Protein AF-A0A0P7ZC25-F1 (afdb_monomer_lite)

Foldseek 3Di:
DAPLVVLVVVLVVLVVVLVVQLVVCVVVVHDNVVSCVVCVVSVVVSVVSVVVSVVSLVPPPVNDPPDPVLVVQLVVQLVVLVVQLVVVVVVVVVCVVVVVDDDDPVRNVVVSVVSSVVSSVVSSVVVVVVPPPD

pLDDT: mean 89.31, std 9.13, range [47.66, 98.0]

Structure (mmCIF, N/CA/C/O backbone):
data_AF-A0A0P7ZC25-F1
#
_entry.id   AF-A0A0P7ZC25-F1
#
loop_
_atom_site.grou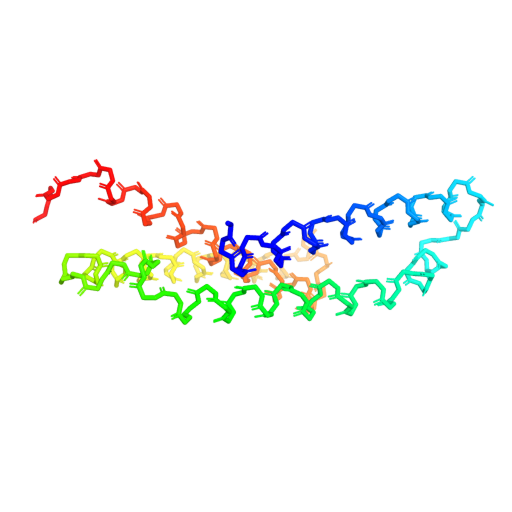p_PDB
_atom_site.id
_atom_site.type_symbol
_atom_site.label_atom_id
_atom_site.label_alt_id
_atom_site.label_comp_id
_atom_site.label_asym_id
_atom_site.label_entity_id
_atom_site.label_seq_id
_atom_site.pdbx_PDB_ins_code
_atom_site.Cartn_x
_atom_site.Cartn_y
_atom_site.Cartn_z
_atom_site.occupancy
_atom_site.B_iso_or_equiv
_atom_site.auth_seq_id
_atom_site.auth_comp_id
_atom_site.auth_asym_id
_atom_site.auth_atom_id
_atom_site.pdbx_PDB_model_num
ATOM 1 N N . MET A 1 1 ? -8.361 21.853 8.190 1.00 76.81 1 MET A N 1
ATOM 2 C CA . MET A 1 1 ? -7.926 20.533 7.672 1.00 76.81 1 MET A CA 1
ATOM 3 C C . MET A 1 1 ? -6.767 20.011 8.516 1.00 76.81 1 MET A C 1
ATOM 5 O O . MET A 1 1 ? -5.804 20.755 8.690 1.00 76.81 1 MET A O 1
ATOM 9 N N . LYS A 1 2 ? -6.872 18.799 9.088 1.00 86.56 2 LYS A N 1
ATOM 10 C CA . LYS A 1 2 ? -5.841 18.226 9.981 1.00 86.56 2 LYS A CA 1
ATOM 11 C C . LYS A 1 2 ? -4.536 17.928 9.220 1.00 86.56 2 LYS A C 1
ATOM 13 O O . LYS A 1 2 ? -4.562 17.759 8.003 1.00 86.56 2 LYS A O 1
ATOM 18 N N . LEU A 1 3 ? -3.402 17.850 9.926 1.00 87.19 3 LEU A N 1
ATOM 19 C CA . LEU A 1 3 ? -2.078 17.628 9.320 1.00 87.19 3 LEU A CA 1
ATOM 20 C C . LEU A 1 3 ? -2.020 16.344 8.482 1.00 87.19 3 LEU A C 1
ATOM 22 O O . LEU A 1 3 ? -1.543 16.382 7.352 1.00 87.19 3 LEU A O 1
ATOM 26 N N . TRP A 1 4 ? -2.554 15.235 9.002 1.00 86.00 4 TRP A N 1
ATOM 27 C CA . TRP A 1 4 ? -2.545 13.962 8.283 1.00 86.00 4 TRP A CA 1
ATOM 28 C C . TRP A 1 4 ? -3.308 14.041 6.958 1.00 86.00 4 TRP A C 1
ATOM 30 O O . TRP A 1 4 ? -2.809 13.528 5.973 1.00 86.00 4 TRP A O 1
ATOM 40 N N . HIS A 1 5 ? -4.411 14.798 6.871 1.00 86.62 5 HIS A N 1
ATOM 41 C CA . HIS A 1 5 ? -5.123 15.001 5.601 1.00 86.62 5 HIS A CA 1
ATOM 42 C C . HIS A 1 5 ? -4.245 15.706 4.558 1.00 86.62 5 HIS A C 1
ATOM 44 O O . HIS A 1 5 ? -4.241 15.318 3.394 1.00 86.62 5 HIS A O 1
ATOM 50 N N . LYS A 1 6 ? -3.483 16.734 4.965 1.00 91.44 6 LYS A N 1
ATOM 51 C CA . LYS A 1 6 ? -2.554 17.440 4.064 1.00 91.44 6 LYS A CA 1
ATOM 52 C C . LYS A 1 6 ? -1.477 16.491 3.540 1.00 91.44 6 LYS A C 1
ATOM 54 O O . LYS A 1 6 ? -1.203 16.488 2.347 1.00 91.44 6 LYS A O 1
ATOM 59 N N . LEU A 1 7 ? -0.902 15.681 4.429 1.00 90.38 7 LEU A N 1
ATOM 60 C CA . LEU A 1 7 ? 0.106 14.683 4.069 1.00 90.38 7 LEU A CA 1
ATOM 61 C C . LEU A 1 7 ? -0.481 13.587 3.172 1.00 90.38 7 LEU A C 1
ATOM 63 O O . LEU A 1 7 ? 0.182 13.177 2.226 1.00 90.38 7 LEU A O 1
ATOM 67 N N . THR A 1 8 ? -1.728 13.173 3.420 1.00 87.38 8 THR A N 1
ATOM 68 C CA . THR A 1 8 ? -2.445 12.197 2.594 1.00 87.38 8 THR A CA 1
ATOM 69 C C . THR A 1 8 ? -2.646 12.695 1.172 1.00 87.38 8 THR A C 1
ATOM 71 O O . THR A 1 8 ? -2.278 12.016 0.219 1.00 87.38 8 THR A O 1
ATOM 74 N N . ILE A 1 9 ? -3.165 13.913 1.022 1.00 92.31 9 ILE A N 1
ATOM 75 C CA . ILE A 1 9 ? -3.337 14.544 -0.291 1.00 92.31 9 ILE A CA 1
ATOM 76 C C . ILE A 1 9 ? -1.986 14.675 -1.000 1.00 92.31 9 ILE A C 1
ATOM 78 O O . ILE A 1 9 ? -1.887 14.399 -2.193 1.00 92.31 9 ILE A O 1
ATOM 82 N N . LEU A 1 10 ? -0.942 15.066 -0.266 1.00 93.62 10 LEU A N 1
ATOM 83 C CA . LEU A 1 10 ? 0.383 1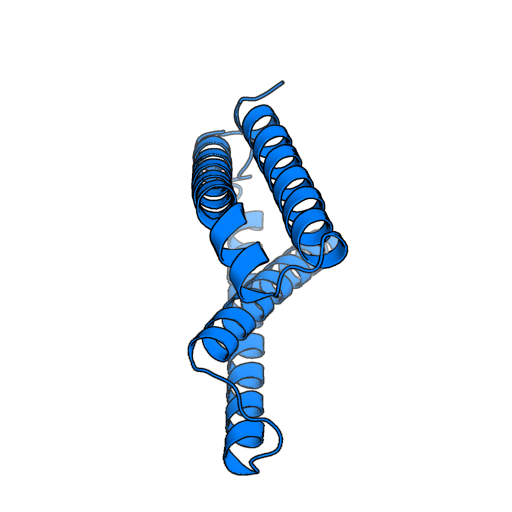5.267 -0.836 1.00 93.62 10 LEU A CA 1
ATOM 84 C C . LEU A 1 10 ? 0.993 13.962 -1.360 1.00 93.62 10 LEU A C 1
ATOM 86 O O . LEU A 1 10 ? 1.479 13.951 -2.487 1.00 93.62 10 LEU A O 1
ATOM 90 N N . TRP A 1 11 ? 0.953 12.861 -0.600 1.00 92.62 11 TRP A N 1
ATOM 91 C CA . TRP A 1 11 ? 1.507 11.598 -1.103 1.00 92.62 11 TRP A CA 1
ATOM 92 C C . TRP A 1 11 ? 0.682 11.026 -2.256 1.00 92.62 11 TRP A C 1
ATOM 94 O O . TRP A 1 11 ? 1.273 10.476 -3.180 1.00 92.62 11 TRP A O 1
ATOM 104 N N . ILE A 1 12 ? -0.646 11.212 -2.268 1.00 91.56 12 ILE A N 1
ATOM 105 C CA . ILE A 1 12 ? -1.490 10.834 -3.414 1.00 91.56 12 ILE A CA 1
ATOM 106 C C . ILE A 1 12 ? -1.076 11.628 -4.657 1.00 91.56 12 ILE A C 1
ATOM 108 O O . ILE A 1 12 ? -0.898 11.047 -5.724 1.00 91.56 12 ILE A O 1
ATOM 112 N N . ALA A 1 13 ? -0.867 12.940 -4.526 1.00 93.94 13 ALA A N 1
ATOM 113 C CA . ALA A 1 13 ? -0.416 13.774 -5.635 1.00 93.94 13 ALA A CA 1
ATOM 114 C C . ALA A 1 13 ? 0.952 13.319 -6.172 1.00 93.94 13 ALA A C 1
ATOM 116 O O . ALA A 1 13 ? 1.117 13.177 -7.382 1.00 93.94 13 ALA A O 1
ATOM 117 N N . VAL A 1 14 ? 1.916 13.026 -5.291 1.00 93.75 14 VAL A N 1
ATOM 118 C CA . VAL A 1 14 ? 3.237 12.514 -5.697 1.00 93.75 14 VAL A CA 1
ATOM 119 C C . VAL A 1 14 ? 3.124 11.139 -6.361 1.00 93.75 14 VAL A C 1
ATOM 121 O O . VAL A 1 14 ? 3.770 10.917 -7.381 1.00 93.75 14 VAL A O 1
ATOM 124 N N . ALA A 1 15 ? 2.274 10.242 -5.853 1.00 90.19 15 ALA A N 1
ATOM 125 C CA . ALA A 1 15 ? 2.038 8.928 -6.453 1.00 90.19 15 ALA A CA 1
ATOM 126 C C . ALA A 1 15 ? 1.408 9.030 -7.855 1.00 90.19 15 ALA A C 1
ATOM 128 O O . ALA A 1 15 ? 1.778 8.284 -8.761 1.00 90.19 15 ALA A O 1
ATOM 129 N N . LEU A 1 16 ? 0.500 9.987 -8.068 1.00 92.31 16 LEU A N 1
ATOM 130 C CA . LEU A 1 16 ? -0.060 10.268 -9.392 1.00 92.31 16 LEU A CA 1
ATOM 131 C C . LEU A 1 16 ? 1.001 10.831 -10.345 1.00 92.31 16 LEU A C 1
ATOM 133 O O . LEU A 1 16 ? 1.083 10.386 -11.486 1.00 92.31 16 LEU A O 1
ATOM 137 N N . ILE A 1 17 ? 1.849 11.755 -9.880 1.00 94.06 17 ILE A N 1
ATOM 138 C CA . ILE A 1 17 ? 2.977 12.280 -10.669 1.00 94.06 17 ILE A CA 1
ATOM 139 C C . ILE A 1 17 ? 3.951 11.156 -11.025 1.00 94.06 17 ILE A C 1
ATOM 141 O O . ILE A 1 17 ? 4.387 11.077 -12.168 1.00 94.06 17 ILE A O 1
ATOM 145 N N . HIS A 1 18 ? 4.261 10.269 -10.077 1.00 90.06 18 HIS A N 1
ATOM 146 C CA . HIS A 1 18 ? 5.076 9.079 -10.308 1.00 90.06 18 HIS A CA 1
ATOM 147 C C . HIS A 1 18 ? 4.501 8.229 -11.445 1.00 90.06 18 HIS A C 1
ATOM 149 O O . HIS A 1 18 ? 5.229 7.877 -12.372 1.00 90.06 18 HIS A O 1
ATOM 155 N N . LEU A 1 19 ? 3.195 7.949 -11.403 1.00 90.19 19 LEU A N 1
ATOM 156 C CA . LEU A 1 19 ? 2.523 7.140 -12.414 1.00 90.19 19 LEU A CA 1
ATOM 157 C C . LEU A 1 19 ? 2.565 7.824 -13.785 1.00 90.19 19 LEU A C 1
ATOM 159 O O . LEU A 1 19 ? 2.994 7.213 -14.760 1.00 90.19 19 LEU A O 1
ATOM 163 N N . VAL A 1 20 ? 2.218 9.112 -13.856 1.00 95.06 20 VAL A N 1
ATOM 164 C CA . VAL A 1 20 ? 2.267 9.890 -15.103 1.00 95.06 20 VAL A CA 1
ATOM 165 C C . VAL A 1 20 ? 3.690 9.941 -15.663 1.00 95.06 20 VAL A C 1
ATOM 167 O O . VAL A 1 20 ? 3.892 9.639 -16.836 1.00 95.06 20 VAL A O 1
ATOM 170 N N . TRP A 1 21 ? 4.689 10.254 -14.839 1.00 93.44 21 TRP A N 1
ATOM 171 C CA . TRP A 1 21 ? 6.078 10.371 -15.282 1.00 93.44 21 TRP A CA 1
ATOM 172 C C . TRP A 1 21 ? 6.659 9.031 -15.738 1.00 93.44 21 TRP A C 1
ATOM 174 O O . TRP A 1 21 ? 7.257 8.955 -16.808 1.00 93.44 21 TRP A O 1
ATOM 184 N N . GLY A 1 22 ? 6.414 7.956 -14.983 1.00 92.94 22 GLY A N 1
ATOM 185 C CA . GLY A 1 22 ? 6.813 6.605 -15.373 1.00 92.94 22 GLY A CA 1
ATOM 186 C C . GLY A 1 22 ? 6.192 6.190 -16.708 1.00 92.94 22 GLY A C 1
ATOM 187 O O . GLY A 1 22 ? 6.897 5.694 -17.584 1.00 92.94 22 GLY A O 1
ATOM 188 N N . THR A 1 23 ? 4.896 6.465 -16.911 1.00 91.56 23 THR A N 1
ATOM 189 C CA . THR A 1 23 ? 4.251 6.201 -18.208 1.00 91.56 23 THR A CA 1
ATOM 190 C C . THR A 1 23 ? 4.806 7.068 -19.336 1.00 91.56 23 THR A C 1
ATOM 192 O O . THR A 1 23 ? 5.012 6.555 -20.431 1.00 91.56 23 THR A O 1
ATOM 195 N N . ALA A 1 24 ? 5.116 8.343 -19.088 1.00 95.88 24 ALA A N 1
ATOM 196 C 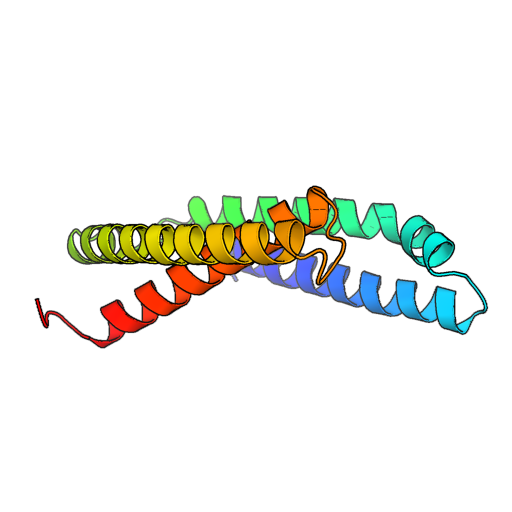CA . ALA A 1 24 ? 5.685 9.235 -20.095 1.00 95.88 24 ALA A CA 1
ATOM 197 C C . ALA A 1 24 ? 7.066 8.764 -20.577 1.00 95.88 24 ALA A C 1
ATOM 199 O O . ALA A 1 24 ? 7.334 8.808 -21.775 1.00 95.88 24 ALA A O 1
ATOM 200 N N . VAL A 1 25 ? 7.914 8.257 -19.674 1.00 95.50 25 VAL A N 1
ATOM 201 C CA . VAL A 1 25 ? 9.223 7.681 -20.034 1.00 95.50 25 VAL A CA 1
ATOM 202 C C . VAL A 1 25 ? 9.057 6.473 -20.958 1.00 95.50 25 VAL A C 1
ATOM 204 O O . VAL A 1 25 ? 9.744 6.384 -21.972 1.00 95.50 25 VAL A O 1
ATOM 207 N N . ILE A 1 26 ? 8.105 5.584 -20.659 1.00 95.81 26 ILE A N 1
ATOM 208 C CA . ILE A 1 26 ? 7.823 4.407 -21.496 1.00 95.81 26 ILE A CA 1
ATOM 209 C C . ILE A 1 26 ? 7.270 4.830 -22.863 1.00 95.81 26 ILE A C 1
ATOM 211 O O . ILE A 1 26 ? 7.734 4.358 -23.898 1.00 95.81 26 ILE A O 1
ATOM 215 N N . LEU A 1 27 ? 6.307 5.756 -22.886 1.00 94.81 27 LEU A N 1
ATOM 216 C CA . LEU A 1 27 ? 5.727 6.274 -24.130 1.00 94.81 27 LEU A CA 1
ATOM 217 C C . LEU A 1 27 ? 6.749 7.044 -24.981 1.00 94.81 27 LEU A C 1
ATOM 219 O O . LEU A 1 27 ? 6.631 7.067 -26.202 1.00 94.81 27 LEU A O 1
ATOM 223 N N . GLY A 1 28 ? 7.769 7.630 -24.351 1.00 95.50 28 GLY A N 1
ATOM 224 C CA . GLY A 1 28 ? 8.914 8.257 -25.010 1.00 95.50 28 GLY A CA 1
ATOM 225 C C . GLY A 1 28 ? 9.948 7.274 -25.571 1.00 95.50 28 GLY A C 1
ATOM 226 O O . GLY A 1 28 ? 10.986 7.715 -26.057 1.00 95.50 28 GLY A O 1
ATOM 227 N N . GLY A 1 29 ? 9.688 5.963 -25.506 1.00 94.19 29 GLY A N 1
ATOM 228 C CA . GLY A 1 29 ? 10.577 4.912 -26.006 1.00 94.19 29 GLY A CA 1
ATOM 229 C C . GLY A 1 29 ? 11.551 4.346 -24.968 1.00 94.19 29 GLY A C 1
ATOM 230 O O . GLY A 1 29 ? 12.403 3.535 -25.325 1.00 94.19 29 GLY A O 1
ATOM 231 N N . GLY A 1 30 ? 11.441 4.752 -23.700 1.00 94.12 30 GLY A N 1
ATOM 232 C CA . GLY A 1 30 ? 12.223 4.197 -22.599 1.00 94.12 30 GLY A CA 1
ATOM 233 C C . GLY A 1 30 ? 11.757 2.801 -22.180 1.00 94.12 30 GLY A C 1
ATOM 234 O O . GLY A 1 30 ? 10.610 2.400 -22.391 1.00 94.12 30 GLY A O 1
ATOM 235 N N . THR A 1 31 ? 12.650 2.046 -21.549 1.00 96.25 31 THR A N 1
ATOM 236 C CA . THR A 1 31 ? 12.332 0.734 -20.980 1.00 96.25 31 THR A CA 1
ATOM 237 C C . THR A 1 31 ? 11.670 0.859 -19.604 1.00 96.25 31 THR A C 1
ATOM 239 O O . THR A 1 31 ? 11.625 1.927 -18.988 1.00 96.25 31 THR A O 1
ATOM 242 N N . LEU A 1 32 ? 11.179 -0.264 -19.070 1.00 91.19 32 LEU A N 1
ATOM 243 C CA . LEU A 1 32 ? 10.665 -0.314 -17.699 1.00 91.19 32 LEU A CA 1
ATOM 244 C C . LEU A 1 32 ? 11.744 0.045 -16.661 1.00 91.19 32 LEU A C 1
ATOM 246 O O . LEU A 1 32 ? 11.427 0.650 -15.639 1.00 91.19 32 LEU A O 1
ATOM 250 N N . GLU A 1 33 ? 13.005 -0.313 -16.910 1.00 94.06 33 GLU A N 1
ATOM 251 C CA . GLU A 1 33 ? 14.112 0.022 -16.008 1.00 94.06 33 GLU A CA 1
ATOM 252 C C . GLU A 1 33 ? 14.423 1.523 -16.035 1.00 94.06 33 GLU A C 1
ATOM 254 O O . GLU A 1 33 ? 14.617 2.121 -14.976 1.00 94.06 33 GLU A O 1
ATOM 259 N N . ASP A 1 34 ? 14.341 2.164 -17.204 1.00 92.75 34 ASP A N 1
ATOM 260 C CA . ASP A 1 34 ? 14.487 3.620 -17.322 1.00 92.75 34 ASP A CA 1
ATOM 261 C C . ASP A 1 34 ? 13.372 4.351 -16.566 1.00 92.75 34 ASP A C 1
ATOM 263 O O . ASP A 1 34 ? 13.628 5.308 -15.833 1.00 92.75 34 ASP A O 1
ATOM 267 N N . ALA A 1 35 ? 12.132 3.862 -16.671 1.00 93.69 35 ALA A N 1
ATOM 268 C CA . ALA A 1 35 ? 10.998 4.407 -15.931 1.00 93.69 35 ALA A CA 1
ATOM 269 C C . ALA A 1 35 ? 11.162 4.246 -14.409 1.00 93.69 35 ALA A C 1
ATOM 271 O O . ALA A 1 35 ? 10.888 5.183 -13.653 1.00 93.69 35 ALA A O 1
ATOM 272 N N . LYS A 1 36 ? 11.650 3.089 -13.938 1.00 92.12 36 LYS A N 1
ATOM 273 C CA . LYS A 1 36 ? 11.970 2.865 -12.517 1.00 92.12 36 LYS A CA 1
ATOM 274 C C . LYS A 1 36 ? 13.076 3.803 -12.035 1.00 92.12 36 LYS A C 1
ATOM 276 O O . LYS A 1 36 ? 12.937 4.405 -10.972 1.00 92.12 36 LYS A O 1
ATOM 281 N N . ALA A 1 37 ? 14.147 3.958 -12.813 1.00 92.94 37 ALA A N 1
ATOM 282 C CA . ALA A 1 37 ? 15.260 4.842 -12.479 1.00 92.94 37 ALA A CA 1
ATOM 283 C C . ALA A 1 37 ? 14.813 6.311 -12.414 1.00 92.94 37 ALA A C 1
ATOM 285 O O . ALA A 1 37 ? 15.075 6.998 -11.426 1.00 92.94 37 ALA A O 1
ATOM 286 N N . ALA A 1 38 ? 14.056 6.769 -13.415 1.00 91.44 38 ALA A N 1
ATOM 287 C CA . ALA A 1 38 ? 13.543 8.136 -13.507 1.00 91.44 38 ALA A CA 1
ATOM 288 C C . ALA A 1 38 ? 12.570 8.508 -12.377 1.00 91.44 38 ALA A C 1
ATOM 290 O O . ALA A 1 38 ? 12.353 9.688 -1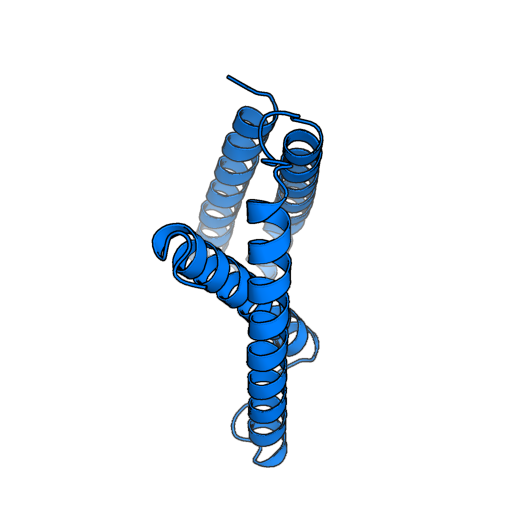2.104 1.00 91.44 38 ALA A O 1
ATOM 291 N N . THR A 1 39 ? 11.972 7.516 -11.717 1.00 92.62 39 THR A N 1
ATOM 292 C CA . THR A 1 39 ? 10.954 7.720 -10.683 1.00 92.62 39 THR A CA 1
ATOM 293 C C . THR A 1 39 ? 11.391 7.299 -9.278 1.00 92.62 39 THR A C 1
ATOM 295 O O . THR A 1 39 ? 10.615 7.422 -8.326 1.00 92.62 39 THR A O 1
ATOM 298 N N . TYR A 1 40 ? 12.639 6.854 -9.109 1.00 91.12 40 TYR A N 1
ATOM 299 C CA . TYR A 1 40 ? 13.151 6.330 -7.842 1.00 91.12 40 TYR A CA 1
ATOM 300 C C . TYR A 1 40 ? 13.030 7.329 -6.678 1.00 91.12 40 TYR A C 1
ATOM 302 O O . TYR A 1 40 ? 12.565 6.984 -5.589 1.00 91.12 40 TYR A O 1
ATOM 310 N N . SER A 1 41 ? 13.385 8.595 -6.909 1.00 88.25 41 SER A N 1
ATOM 311 C CA . SER A 1 41 ? 13.273 9.660 -5.904 1.00 88.25 41 SER A CA 1
ATOM 312 C C . SER A 1 41 ? 11.818 9.954 -5.518 1.00 88.25 41 SER A C 1
ATOM 314 O O . SER A 1 41 ? 11.533 10.205 -4.346 1.00 88.25 41 SER A O 1
ATOM 316 N N . LEU A 1 42 ? 10.884 9.857 -6.470 1.00 91.56 42 LEU A N 1
ATOM 317 C CA . LEU A 1 42 ? 9.448 10.012 -6.220 1.00 91.56 42 LEU A CA 1
ATOM 318 C C . LEU A 1 42 ? 8.897 8.855 -5.378 1.00 91.56 42 LEU A C 1
ATOM 320 O O . LEU A 1 42 ? 8.075 9.091 -4.493 1.00 91.56 42 LEU A O 1
ATOM 324 N N . ASN A 1 43 ? 9.386 7.629 -5.586 1.00 88.25 43 ASN A N 1
ATOM 325 C CA . ASN A 1 43 ? 9.044 6.483 -4.739 1.00 88.25 43 ASN A CA 1
ATOM 326 C C . ASN A 1 43 ? 9.507 6.693 -3.296 1.00 88.25 43 ASN A C 1
ATOM 328 O O . ASN A 1 43 ? 8.712 6.548 -2.367 1.00 88.25 43 ASN A O 1
ATOM 332 N N . ALA A 1 44 ? 10.766 7.098 -3.104 1.00 90.19 44 ALA A N 1
ATOM 333 C CA . ALA A 1 44 ? 11.299 7.385 -1.774 1.00 90.19 44 ALA A CA 1
ATOM 334 C C . ALA A 1 44 ? 10.497 8.492 -1.068 1.00 90.19 44 ALA A C 1
ATOM 336 O O . ALA A 1 44 ? 10.097 8.333 0.087 1.00 90.19 44 ALA A O 1
ATOM 337 N N . LEU A 1 45 ? 10.189 9.583 -1.778 1.00 91.94 45 LEU A N 1
ATOM 338 C CA . LEU A 1 45 ? 9.371 10.673 -1.248 1.00 91.94 45 LEU A CA 1
ATOM 339 C C . LEU A 1 45 ? 7.959 10.203 -0.878 1.00 91.94 45 LEU A C 1
ATOM 341 O O . LEU A 1 45 ? 7.464 10.541 0.195 1.00 91.94 45 LEU A O 1
ATOM 345 N N . THR A 1 46 ? 7.325 9.395 -1.729 1.00 90.12 46 THR A N 1
ATOM 346 C CA . THR A 1 46 ? 5.989 8.843 -1.465 1.00 90.12 46 THR A CA 1
ATOM 347 C C . THR A 1 46 ? 5.986 8.017 -0.180 1.00 90.12 46 THR A C 1
ATOM 349 O O . THR A 1 46 ? 5.134 8.231 0.680 1.00 90.12 46 THR A O 1
ATOM 352 N N . ILE A 1 47 ? 6.978 7.142 0.011 1.00 91.06 47 ILE A N 1
ATOM 353 C CA . ILE A 1 47 ? 7.118 6.320 1.224 1.00 91.06 47 ILE A CA 1
ATOM 354 C C . ILE A 1 47 ? 7.294 7.193 2.474 1.00 91.06 47 ILE A C 1
ATOM 356 O O . ILE A 1 47 ? 6.651 6.943 3.498 1.00 91.06 47 ILE A O 1
ATOM 360 N N . ILE A 1 48 ? 8.126 8.236 2.401 1.00 92.69 48 ILE A N 1
ATOM 361 C CA . ILE A 1 48 ? 8.326 9.179 3.512 1.00 92.69 48 ILE A CA 1
ATOM 362 C C . ILE A 1 48 ? 7.007 9.873 3.859 1.00 92.69 48 ILE A C 1
ATOM 364 O O . ILE A 1 48 ? 6.624 9.925 5.028 1.00 92.69 48 ILE A O 1
ATOM 368 N N . LEU A 1 49 ? 6.282 10.377 2.861 1.00 92.56 49 LEU A N 1
ATOM 369 C CA . LEU A 1 49 ? 5.030 11.094 3.085 1.00 92.56 49 LEU A CA 1
ATOM 370 C C . LEU A 1 49 ? 3.916 10.183 3.613 1.00 92.56 49 LEU A C 1
ATOM 372 O O . LEU A 1 49 ? 3.179 10.600 4.507 1.00 92.56 49 LEU A O 1
ATOM 376 N N . ILE A 1 50 ? 3.828 8.937 3.135 1.00 90.75 50 ILE A N 1
ATOM 377 C CA . ILE A 1 50 ? 2.943 7.915 3.711 1.00 90.75 50 ILE A CA 1
ATOM 378 C C . ILE A 1 50 ? 3.302 7.705 5.184 1.00 90.75 50 ILE A C 1
ATOM 380 O O . ILE A 1 50 ? 2.430 7.834 6.041 1.00 90.75 50 ILE A O 1
ATOM 384 N N . SER A 1 51 ? 4.579 7.475 5.498 1.00 90.12 51 SER A N 1
ATOM 385 C CA . SER A 1 51 ? 5.043 7.241 6.873 1.00 90.12 51 SER A CA 1
ATOM 386 C C . SER A 1 51 ? 4.712 8.415 7.799 1.00 90.12 51 SE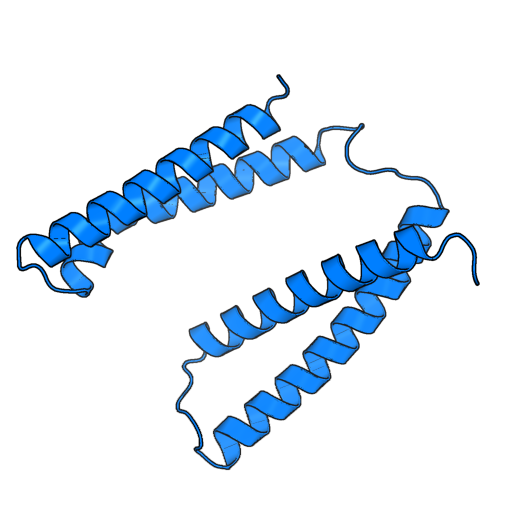R A C 1
ATOM 388 O O . SER A 1 51 ? 4.187 8.222 8.896 1.00 90.12 51 SER A O 1
ATOM 390 N N . LEU A 1 52 ? 4.942 9.648 7.338 1.00 91.31 52 LEU A N 1
ATOM 391 C CA . LEU A 1 52 ? 4.592 10.861 8.077 1.00 91.31 52 LEU A CA 1
ATOM 392 C C . LEU A 1 52 ? 3.078 11.019 8.238 1.00 91.31 52 LEU A C 1
ATOM 394 O O . LEU A 1 52 ? 2.628 11.444 9.301 1.00 91.31 52 LEU A O 1
ATOM 398 N N . SER A 1 53 ? 2.286 10.677 7.215 1.00 89.38 53 SER A N 1
ATOM 399 C CA . SER A 1 53 ? 0.823 10.736 7.290 1.00 89.38 53 SER A CA 1
ATOM 400 C C . SER A 1 53 ? 0.284 9.763 8.337 1.00 89.38 53 SER A C 1
ATOM 402 O O . SER A 1 53 ? -0.496 10.176 9.193 1.00 89.38 53 SER A O 1
ATOM 404 N N . VAL A 1 54 ? 0.784 8.521 8.351 1.00 87.56 54 VAL A N 1
ATOM 405 C CA . VAL A 1 54 ? 0.435 7.491 9.338 1.00 87.56 54 VAL A CA 1
ATOM 406 C C . VAL A 1 54 ? 0.855 7.930 10.737 1.00 87.56 54 VAL A C 1
ATOM 408 O O . VAL A 1 54 ? 0.056 7.858 11.665 1.00 87.56 54 VAL A O 1
ATOM 411 N N . PHE A 1 55 ? 2.070 8.457 10.901 1.00 88.31 55 PHE A N 1
ATOM 412 C CA . PHE A 1 55 ? 2.539 8.957 12.193 1.00 88.31 55 PHE A CA 1
ATOM 413 C C . PHE A 1 55 ? 1.705 10.140 12.709 1.00 88.31 55 PHE A C 1
ATOM 415 O O . PHE A 1 55 ? 1.329 10.181 13.882 1.00 88.31 55 PHE A O 1
ATOM 422 N N . ALA A 1 56 ? 1.383 11.100 11.838 1.00 87.88 56 ALA A N 1
ATOM 423 C CA . ALA A 1 56 ? 0.531 12.237 12.179 1.00 87.88 56 ALA A CA 1
ATOM 424 C C . ALA A 1 56 ? -0.891 11.791 12.546 1.00 87.88 56 ALA A C 1
ATOM 426 O O . ALA A 1 56 ? -1.502 12.372 13.440 1.00 87.88 56 ALA A O 1
ATOM 427 N N . MET A 1 57 ? -1.396 10.756 11.876 1.00 85.31 57 MET A N 1
ATOM 428 C CA . MET A 1 57 ? -2.691 10.155 12.160 1.00 85.31 57 MET A CA 1
ATOM 429 C C . MET A 1 57 ? -2.684 9.407 13.493 1.00 85.31 57 MET A C 1
ATOM 431 O O . MET A 1 57 ? -3.600 9.571 14.289 1.00 85.31 57 MET A O 1
ATOM 435 N N . ALA A 1 58 ? -1.607 8.686 13.802 1.00 82.88 58 ALA A N 1
ATOM 436 C CA . ALA A 1 58 ? -1.479 7.978 15.068 1.00 82.88 58 ALA A CA 1
ATOM 437 C C . ALA A 1 58 ? -1.373 8.908 16.286 1.00 82.88 58 ALA A C 1
ATOM 439 O O . ALA A 1 58 ? -1.814 8.560 17.380 1.00 82.88 58 ALA A O 1
ATOM 440 N N . LYS A 1 59 ? -0.818 10.112 16.102 1.00 83.56 59 LYS A N 1
ATOM 441 C CA . LYS A 1 59 ? -0.800 11.160 17.134 1.00 83.56 59 LYS A CA 1
ATOM 442 C C . LYS A 1 59 ? -2.136 11.887 17.301 1.00 83.56 59 LYS A C 1
ATOM 444 O O . LYS A 1 59 ? -2.340 12.551 18.319 1.00 83.56 59 LYS A O 1
ATOM 449 N N . ASP A 1 60 ? -3.028 11.810 16.319 1.00 83.00 60 ASP A N 1
ATOM 450 C CA . ASP A 1 60 ? -4.337 12.452 16.371 1.00 83.00 60 ASP A CA 1
ATOM 451 C C . ASP A 1 60 ? -5.256 11.656 17.310 1.00 83.00 60 ASP A C 1
ATOM 453 O O . ASP A 1 60 ? -5.814 10.626 16.942 1.00 83.00 60 ASP A O 1
ATOM 457 N N . LYS A 1 61 ? -5.424 12.150 18.546 1.00 67.19 61 LYS A N 1
ATOM 458 C CA . LYS A 1 61 ? -6.221 11.501 19.608 1.00 67.19 61 LYS A CA 1
ATOM 459 C C . LYS A 1 61 ? -7.669 11.187 19.211 1.00 67.19 61 LYS A C 1
ATOM 461 O O . LYS A 1 61 ? -8.310 10.389 19.879 1.00 67.19 61 LYS A O 1
ATOM 466 N N . GLY A 1 62 ? -8.193 11.830 18.165 1.00 67.69 62 GLY A N 1
ATOM 467 C CA . GLY A 1 62 ? -9.546 11.583 17.664 1.00 67.69 62 GLY A CA 1
ATOM 468 C C . GLY A 1 62 ? -9.656 10.455 16.636 1.00 67.69 62 GLY A C 1
ATOM 469 O O . GLY A 1 62 ? -10.758 10.220 16.157 1.00 67.69 62 GLY A O 1
ATOM 470 N N . TRP A 1 63 ? -8.548 9.819 16.240 1.00 63.91 63 TRP A N 1
ATOM 471 C CA . TRP A 1 63 ? -8.551 8.809 15.178 1.00 63.91 63 TRP A CA 1
ATOM 472 C C . TRP A 1 63 ? -8.731 7.385 15.711 1.00 63.91 63 TRP A C 1
ATOM 474 O O . TRP A 1 63 ? -9.535 6.625 15.180 1.00 63.91 63 TRP A O 1
ATOM 484 N N . PHE A 1 64 ? -8.048 7.041 16.803 1.00 65.56 64 PHE A N 1
ATOM 485 C CA . PHE A 1 64 ? -8.256 5.768 17.485 1.00 65.56 64 PHE A CA 1
ATOM 486 C C . PHE A 1 64 ? -9.341 5.917 18.548 1.00 65.56 64 PHE A C 1
ATOM 488 O O . PHE A 1 64 ? -9.120 6.538 19.590 1.00 65.56 64 PHE A O 1
ATOM 495 N N . GLN A 1 65 ? -10.512 5.335 18.287 1.00 69.75 65 GLN A N 1
ATOM 496 C CA . GLN A 1 65 ? -11.494 5.091 19.338 1.00 69.75 65 GLN A CA 1
ATOM 497 C C . GLN A 1 65 ? -10.875 4.081 20.304 1.00 69.75 65 GLN A C 1
ATOM 499 O O . GLN A 1 65 ? -10.603 2.938 19.948 1.00 69.75 65 GLN A O 1
ATOM 504 N N . ASN A 1 66 ? -10.534 4.555 21.500 1.00 69.75 66 ASN A N 1
ATOM 505 C CA . ASN A 1 66 ? -9.851 3.757 22.515 1.00 69.75 66 ASN A CA 1
ATOM 506 C C . ASN A 1 66 ? -10.854 3.171 23.520 1.00 69.75 66 ASN A C 1
ATOM 508 O O . ASN A 1 66 ? -10.571 3.058 24.712 1.00 69.75 66 ASN A O 1
ATOM 512 N N . ASP A 1 67 ? -12.063 2.881 23.048 1.00 81.38 67 ASP A N 1
ATOM 513 C CA . ASP A 1 67 ? -13.081 2.179 23.806 1.00 81.38 67 ASP A CA 1
ATOM 514 C C . ASP A 1 67 ? -12.754 0.682 23.871 1.00 81.38 67 ASP A C 1
ATOM 516 O O . ASP A 1 67 ? -12.107 0.096 22.997 1.00 81.38 67 ASP A O 1
ATOM 520 N N . GLU A 1 68 ? -13.204 0.043 24.948 1.00 82.88 68 GLU A N 1
ATOM 521 C CA . GLU A 1 68 ? -12.930 -1.372 25.194 1.00 82.88 68 GLU A CA 1
ATOM 522 C C . GLU A 1 68 ? -13.454 -2.266 24.060 1.00 82.88 68 GLU A C 1
ATOM 524 O O . GLU A 1 68 ? -12.798 -3.246 23.695 1.00 82.88 68 GLU A O 1
ATOM 529 N N . ARG A 1 69 ? -14.601 -1.897 23.478 1.00 83.31 69 ARG A N 1
ATOM 530 C CA . ARG A 1 69 ? -15.246 -2.623 22.383 1.00 83.31 69 ARG A CA 1
ATOM 531 C C . ARG A 1 69 ? -14.372 -2.637 21.132 1.00 83.31 69 ARG A C 1
ATOM 533 O O . ARG A 1 69 ? -14.024 -3.722 20.678 1.00 83.31 69 ARG A O 1
ATOM 540 N N . THR A 1 70 ? -13.934 -1.478 20.631 1.00 83.50 70 THR A N 1
ATOM 541 C CA . THR A 1 70 ? -13.045 -1.408 19.454 1.00 83.50 70 THR A CA 1
ATOM 542 C C . THR A 1 70 ? -11.768 -2.219 19.660 1.00 83.50 70 THR A C 1
ATOM 544 O O . THR A 1 70 ? -11.323 -2.920 18.753 1.00 83.50 70 THR A O 1
ATOM 547 N N . ARG A 1 71 ? -11.200 -2.212 20.873 1.00 83.50 71 ARG A N 1
ATOM 548 C CA . ARG A 1 71 ? -10.009 -3.017 21.182 1.00 83.50 71 ARG A CA 1
ATOM 549 C C . ARG A 1 71 ? -10.277 -4.525 21.115 1.00 83.50 71 ARG A C 1
ATOM 551 O O . ARG A 1 71 ? -9.441 -5.258 20.588 1.00 83.50 71 ARG A O 1
ATOM 558 N N . LYS A 1 72 ? -11.416 -4.995 21.634 1.00 86.75 72 LYS A N 1
ATOM 559 C CA . LYS A 1 72 ? -11.816 -6.412 21.543 1.00 86.75 72 LYS A CA 1
ATOM 560 C C . LYS A 1 72 ? -12.057 -6.819 20.091 1.00 86.75 72 LYS A C 1
ATOM 562 O O . LYS A 1 72 ? -11.490 -7.815 19.642 1.00 86.75 72 LYS A O 1
ATOM 567 N N . THR A 1 73 ? -12.806 -6.008 19.346 1.00 87.62 73 THR A N 1
ATOM 568 C CA . THR A 1 73 ? -13.081 -6.233 17.923 1.00 87.62 73 THR A CA 1
ATOM 569 C C . THR A 1 73 ? -11.797 -6.290 17.102 1.00 87.62 73 THR A C 1
ATOM 571 O O . THR A 1 73 ? -11.608 -7.219 16.319 1.00 87.62 73 THR A O 1
ATOM 574 N N . ALA A 1 74 ? -10.869 -5.356 17.327 1.00 88.00 74 ALA A N 1
ATOM 575 C CA . ALA A 1 74 ? -9.576 -5.347 16.654 1.00 88.00 74 ALA A CA 1
ATOM 576 C C . ALA A 1 74 ? -8.743 -6.597 16.966 1.00 88.00 74 ALA A C 1
ATOM 578 O O . ALA A 1 74 ? -8.129 -7.159 16.059 1.00 88.00 74 ALA A O 1
ATOM 579 N N . GLY A 1 75 ? -8.753 -7.071 18.216 1.00 89.62 75 GLY A N 1
ATOM 580 C CA . GLY A 1 75 ? -8.077 -8.312 18.601 1.00 89.62 75 GLY A CA 1
ATOM 581 C C . GLY A 1 75 ? -8.615 -9.532 17.848 1.00 89.62 75 GLY A C 1
ATOM 582 O O . GLY A 1 75 ? -7.838 -10.295 17.274 1.00 89.62 75 GLY A O 1
ATOM 583 N N . ILE A 1 76 ? -9.941 -9.679 17.789 1.00 91.12 76 ILE A N 1
ATOM 584 C CA . ILE A 1 76 ? -10.604 -10.780 17.074 1.00 91.12 76 ILE A CA 1
ATOM 585 C C . ILE A 1 76 ? -10.341 -10.687 15.564 1.00 91.12 76 ILE A C 1
ATOM 587 O O . ILE A 1 76 ? -9.944 -11.674 14.942 1.00 91.12 76 ILE A O 1
ATOM 591 N N . ALA A 1 77 ? -10.500 -9.500 14.974 1.00 91.81 77 ALA A N 1
ATOM 592 C CA . ALA A 1 77 ? -10.245 -9.267 13.555 1.00 91.81 77 ALA A CA 1
ATOM 593 C C . ALA A 1 77 ? -8.800 -9.611 13.170 1.00 91.81 77 ALA A C 1
ATOM 595 O O . ALA A 1 77 ? -8.570 -10.291 12.171 1.00 91.81 77 ALA A O 1
ATOM 596 N N . PHE A 1 78 ? -7.824 -9.194 13.981 1.00 93.31 78 PHE A N 1
ATOM 597 C CA . PHE A 1 78 ? -6.416 -9.477 13.726 1.00 93.31 78 PHE A CA 1
ATOM 598 C C . PHE A 1 78 ? -6.083 -10.967 13.878 1.00 93.31 78 PHE A C 1
ATOM 600 O O . PHE A 1 78 ? -5.326 -11.511 13.075 1.00 93.31 78 PHE A O 1
ATOM 607 N N . MET A 1 79 ? -6.690 -11.657 14.850 1.00 95.00 79 MET A N 1
ATOM 608 C CA . MET A 1 79 ? -6.536 -13.105 15.016 1.00 95.00 79 MET A CA 1
ATOM 609 C C . MET A 1 79 ? -7.020 -13.869 13.775 1.00 95.00 79 MET A C 1
ATOM 611 O O . MET A 1 79 ? -6.298 -14.715 13.246 1.00 95.00 79 MET A O 1
ATOM 615 N N . TYR A 1 80 ? -8.212 -13.552 13.264 1.00 94.62 80 TYR A N 1
ATOM 616 C CA . TYR A 1 80 ? -8.722 -14.195 12.050 1.00 94.62 80 TYR A CA 1
ATOM 617 C C . TYR A 1 80 ? -7.936 -13.789 10.796 1.00 94.62 80 TYR A C 1
ATOM 619 O O . TYR A 1 80 ? -7.670 -14.642 9.949 1.00 94.62 80 TYR A O 1
ATOM 627 N N . ALA A 1 81 ? -7.485 -12.535 10.689 1.00 96.06 81 ALA A N 1
ATOM 628 C CA . ALA A 1 81 ? -6.609 -12.096 9.601 1.00 96.06 81 ALA A CA 1
ATOM 629 C C . ALA A 1 81 ? -5.277 -12.864 9.585 1.00 96.06 81 ALA A C 1
ATOM 631 O O . ALA A 1 81 ? -4.790 -13.246 8.519 1.00 96.06 81 ALA A O 1
ATOM 632 N N . TYR A 1 82 ? -4.716 -13.155 10.761 1.00 96.69 82 TYR A N 1
ATOM 633 C CA . TYR A 1 82 ? -3.530 -13.995 10.892 1.00 96.69 82 TYR A CA 1
ATOM 634 C C . TYR A 1 82 ? -3.777 -15.420 10.386 1.00 96.69 82 TYR A C 1
ATOM 636 O O . TYR A 1 82 ? -2.975 -15.928 9.604 1.00 96.69 82 TYR A O 1
ATOM 644 N N . ILE A 1 83 ? -4.904 -16.041 10.751 1.00 97.50 83 ILE A N 1
ATOM 645 C CA . ILE A 1 83 ? -5.273 -17.378 10.254 1.00 97.50 83 ILE A CA 1
ATOM 646 C C . ILE A 1 83 ? -5.406 -17.366 8.725 1.00 97.50 83 ILE A C 1
ATOM 648 O O . ILE A 1 83 ? -4.821 -18.215 8.055 1.00 97.50 83 ILE A O 1
ATOM 652 N N . ILE A 1 84 ? -6.107 -16.377 8.161 1.00 97.38 84 ILE A N 1
ATOM 653 C CA . ILE A 1 84 ? -6.243 -16.207 6.705 1.00 97.38 84 ILE A CA 1
ATOM 654 C C . ILE A 1 84 ? -4.865 -16.084 6.045 1.00 97.38 84 ILE A C 1
ATOM 656 O O . ILE A 1 84 ? -4.596 -16.733 5.036 1.00 97.38 84 ILE A O 1
ATOM 660 N N . THR A 1 85 ? -3.972 -15.292 6.638 1.00 97.62 85 THR A N 1
ATOM 661 C CA . THR A 1 85 ? -2.609 -15.098 6.132 1.00 97.62 85 THR A CA 1
ATOM 662 C C . THR A 1 85 ? -1.797 -16.393 6.179 1.00 97.62 85 THR A C 1
ATOM 664 O O . THR A 1 85 ? -1.057 -16.677 5.242 1.00 97.62 85 THR A O 1
ATOM 667 N N . MET A 1 86 ? -1.959 -17.215 7.219 1.00 97.69 86 MET A N 1
ATOM 668 C CA . MET A 1 86 ? -1.301 -18.523 7.315 1.00 97.69 86 MET A CA 1
ATOM 669 C C . MET A 1 86 ? -1.809 -19.509 6.264 1.00 97.69 86 MET A C 1
ATOM 671 O O . MET A 1 86 ? -1.008 -20.199 5.634 1.00 97.69 86 MET A O 1
ATOM 675 N N . VAL A 1 87 ? -3.119 -19.535 6.008 1.00 98.00 87 VAL A N 1
ATOM 676 C CA . VAL A 1 87 ? -3.693 -20.334 4.913 1.00 98.00 87 VAL A CA 1
ATOM 677 C C . VAL A 1 87 ? -3.160 -19.850 3.562 1.00 98.00 87 VAL A C 1
ATOM 679 O O . VAL A 1 87 ? -2.762 -20.660 2.728 1.00 98.00 87 VAL A O 1
ATOM 682 N N . PHE A 1 88 ? -3.080 -18.535 3.355 1.00 97.69 88 PHE A N 1
ATOM 683 C CA . PHE A 1 88 ? -2.499 -17.955 2.146 1.00 97.69 88 PHE A CA 1
ATOM 684 C C . PHE A 1 88 ? -1.022 -18.318 1.960 1.00 97.69 88 PHE A C 1
ATOM 686 O O . PHE A 1 88 ? -0.629 -18.737 0.874 1.00 97.69 88 PHE A O 1
ATOM 693 N N . LEU A 1 89 ? -0.217 -18.238 3.020 1.00 97.25 89 LEU A N 1
ATOM 694 C CA . LEU A 1 89 ? 1.174 -18.691 3.007 1.00 97.25 89 LEU A CA 1
ATOM 695 C C . LEU A 1 89 ? 1.285 -20.170 2.635 1.00 97.25 89 LEU A C 1
ATOM 697 O O . LEU A 1 89 ? 2.102 -20.519 1.787 1.00 97.25 89 LEU A O 1
ATOM 701 N N . ALA A 1 90 ? 0.443 -21.031 3.210 1.00 97.38 90 ALA A N 1
ATOM 702 C CA . ALA A 1 90 ? 0.411 -22.442 2.843 1.00 97.38 90 ALA A CA 1
ATOM 703 C C . ALA A 1 90 ? 0.105 -22.625 1.346 1.00 97.38 90 ALA A C 1
ATOM 705 O O . ALA A 1 90 ? 0.795 -23.387 0.674 1.00 97.38 90 ALA A O 1
ATOM 706 N N . MET A 1 91 ? -0.857 -21.878 0.790 1.00 97.25 91 MET A N 1
ATOM 707 C CA . MET A 1 91 ? -1.141 -21.898 -0.651 1.00 97.25 91 MET A CA 1
ATOM 708 C C . MET A 1 91 ? 0.063 -21.456 -1.494 1.00 97.25 91 MET A C 1
ATOM 710 O O . MET A 1 91 ? 0.358 -22.095 -2.502 1.00 97.25 91 MET A O 1
ATOM 714 N N . LEU A 1 92 ? 0.798 -20.418 -1.079 1.00 96.38 92 LEU A N 1
ATOM 715 C CA . LEU A 1 92 ? 2.023 -19.998 -1.770 1.00 96.38 92 LEU A CA 1
ATOM 716 C C . LEU A 1 92 ? 3.104 -21.086 -1.750 1.00 96.38 92 LEU A C 1
ATOM 718 O O . LEU A 1 92 ? 3.784 -21.282 -2.755 1.00 96.38 92 LEU A O 1
ATOM 722 N N . LEU A 1 93 ? 3.230 -21.835 -0.651 1.00 94.94 93 LEU A N 1
ATOM 723 C CA . LEU A 1 93 ? 4.146 -22.977 -0.586 1.00 94.94 93 LEU A CA 1
ATOM 724 C C . LEU A 1 93 ? 3.757 -24.074 -1.582 1.00 94.94 93 LEU A C 1
ATOM 726 O O . LEU A 1 93 ? 4.635 -24.652 -2.215 1.00 94.94 93 LEU A O 1
ATOM 730 N N . PHE A 1 94 ? 2.462 -24.340 -1.767 1.00 96.06 94 PHE A N 1
ATOM 731 C CA . PHE A 1 94 ? 1.998 -25.274 -2.796 1.00 96.06 94 PHE A CA 1
ATOM 732 C C . PHE A 1 94 ? 2.297 -24.773 -4.214 1.00 96.06 94 PHE A C 1
ATOM 734 O O . PHE A 1 94 ? 2.738 -25.558 -5.054 1.00 96.06 94 PHE A O 1
ATOM 741 N N . VAL A 1 95 ? 2.093 -23.479 -4.479 1.00 96.19 95 VAL A N 1
ATOM 742 C CA . VAL A 1 95 ? 2.421 -22.850 -5.771 1.00 96.19 95 VAL A CA 1
ATOM 743 C C . VAL A 1 95 ? 3.901 -23.027 -6.108 1.00 96.19 95 VAL A C 1
ATOM 745 O O . VAL A 1 95 ? 4.221 -23.427 -7.228 1.00 96.19 95 VAL A O 1
ATOM 748 N N . GLU A 1 96 ? 4.781 -22.792 -5.134 1.00 94.00 96 GLU A N 1
ATOM 749 C CA . GLU A 1 96 ? 6.224 -22.992 -5.281 1.00 94.00 96 GLU A CA 1
ATOM 750 C C . GLU A 1 96 ? 6.571 -24.479 -5.452 1.00 94.00 96 GLU A C 1
ATOM 752 O O . GLU A 1 96 ? 7.303 -24.851 -6.369 1.00 94.00 96 GLU A O 1
ATOM 757 N N . HIS A 1 97 ? 5.995 -25.359 -4.625 1.00 94.06 97 HIS A N 1
ATOM 758 C CA . HIS A 1 97 ? 6.257 -26.800 -4.660 1.00 94.06 97 HIS A CA 1
ATOM 759 C C . HIS A 1 97 ? 5.923 -27.425 -6.021 1.00 94.06 97 HIS A C 1
ATOM 761 O O . HIS A 1 97 ? 6.722 -28.181 -6.576 1.00 94.06 97 HIS A O 1
ATOM 767 N N . PHE A 1 98 ? 4.763 -27.080 -6.584 1.00 96.75 98 PHE A N 1
ATOM 768 C CA . PHE A 1 98 ? 4.334 -27.553 -7.900 1.00 96.75 98 PHE A CA 1
ATOM 769 C C . PHE A 1 98 ? 4.908 -26.732 -9.061 1.00 96.75 98 PHE A C 1
ATOM 771 O O . PHE A 1 98 ? 4.594 -27.018 -10.216 1.00 96.75 98 PHE A O 1
ATOM 778 N N . LYS A 1 99 ? 5.749 -25.727 -8.776 1.00 93.50 99 LYS A N 1
ATOM 779 C CA . LYS A 1 99 ? 6.345 -24.817 -9.766 1.00 93.50 99 LYS A CA 1
ATOM 780 C C . LYS A 1 99 ? 5.305 -24.178 -10.690 1.00 93.50 99 LYS A C 1
ATOM 782 O O . LYS A 1 99 ? 5.566 -23.967 -11.872 1.00 93.50 99 LYS A O 1
ATOM 787 N N . ILE A 1 100 ? 4.123 -23.876 -10.151 1.00 95.19 100 ILE A 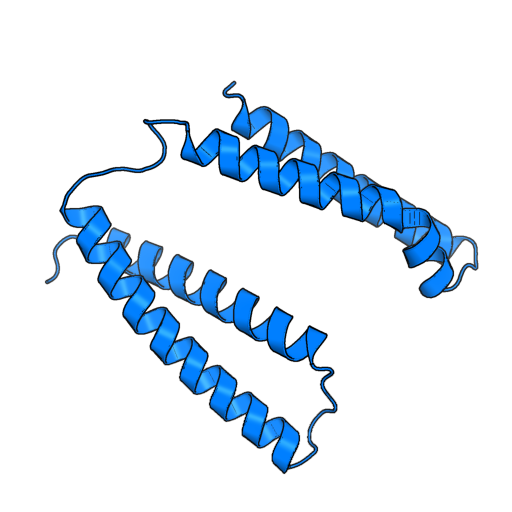N 1
ATOM 788 C CA . ILE A 1 100 ? 3.024 -23.262 -10.909 1.00 95.19 100 ILE A CA 1
ATOM 789 C C . ILE A 1 100 ? 3.418 -21.843 -11.333 1.00 95.19 100 ILE A C 1
ATOM 791 O O . ILE A 1 100 ? 3.136 -21.424 -12.453 1.00 95.19 100 ILE A O 1
ATOM 795 N N . LEU A 1 101 ? 4.085 -21.107 -10.440 1.00 93.62 101 LEU A N 1
ATOM 796 C CA . LEU A 1 101 ? 4.544 -19.744 -10.677 1.00 93.62 101 LEU A CA 1
ATOM 797 C C . LEU A 1 101 ? 5.862 -19.508 -9.936 1.00 93.62 101 LEU A C 1
ATOM 799 O O . LEU A 1 101 ? 5.976 -19.864 -8.769 1.00 93.62 101 LEU A O 1
ATOM 803 N N . GLN A 1 102 ? 6.831 -18.873 -10.597 1.00 91.44 102 GLN A N 1
ATOM 804 C CA . GLN A 1 102 ? 8.079 -18.453 -9.958 1.00 91.44 102 GLN A CA 1
ATOM 805 C C . GLN A 1 102 ? 7.878 -17.094 -9.292 1.00 91.44 102 GLN A C 1
ATOM 807 O O . GLN A 1 102 ? 7.759 -16.071 -9.970 1.00 91.44 102 GLN A O 1
ATOM 812 N N . LEU A 1 103 ? 7.828 -17.089 -7.963 1.00 91.62 103 LEU A N 1
ATOM 813 C CA . LEU A 1 103 ? 7.688 -15.875 -7.167 1.00 91.62 103 LEU A CA 1
ATOM 814 C C . LEU A 1 103 ? 9.010 -15.548 -6.476 1.00 91.62 103 LEU A C 1
ATOM 816 O O . LEU A 1 103 ? 9.607 -16.375 -5.794 1.00 91.62 103 LEU A O 1
ATOM 820 N N . THR A 1 104 ? 9.464 -14.305 -6.610 1.00 95.00 104 THR A N 1
ATOM 821 C CA . THR A 1 104 ? 10.612 -13.816 -5.838 1.00 95.00 104 THR A CA 1
ATOM 822 C C . THR A 1 104 ? 10.234 -13.639 -4.366 1.00 95.00 104 THR A C 1
ATOM 824 O O . THR A 1 104 ? 9.079 -13.360 -4.035 1.00 95.00 104 THR A O 1
ATOM 827 N N . ALA A 1 105 ? 11.221 -13.702 -3.467 1.00 92.38 105 ALA A N 1
ATOM 828 C CA . ALA A 1 105 ? 10.999 -13.468 -2.037 1.00 92.38 105 ALA A CA 1
ATOM 829 C C . ALA A 1 105 ? 10.322 -12.111 -1.761 1.00 92.38 105 ALA A C 1
ATOM 831 O O . ALA A 1 105 ? 9.425 -12.023 -0.927 1.00 92.38 105 ALA A O 1
ATOM 832 N N . ILE A 1 106 ? 10.695 -11.064 -2.507 1.00 92.06 106 ILE A N 1
ATOM 833 C CA . ILE A 1 106 ? 10.091 -9.728 -2.391 1.00 92.06 106 ILE A CA 1
ATOM 834 C C . ILE A 1 106 ? 8.604 -9.763 -2.768 1.00 92.06 106 ILE A C 1
ATOM 836 O O . ILE A 1 106 ? 7.785 -9.165 -2.071 1.00 92.06 106 ILE A O 1
ATOM 840 N N . GLN A 1 107 ? 8.238 -10.481 -3.834 1.00 90.62 107 GLN A N 1
ATOM 841 C CA . GLN A 1 107 ? 6.839 -10.629 -4.245 1.00 90.62 107 GLN A CA 1
ATOM 842 C C . GLN A 1 107 ? 6.024 -11.415 -3.215 1.00 90.62 107 GLN A C 1
ATOM 844 O O . GLN A 1 107 ? 4.912 -11.004 -2.897 1.00 90.62 107 GLN A O 1
ATOM 849 N N . VAL A 1 108 ? 6.580 -12.496 -2.657 1.00 95.19 108 VAL A N 1
ATOM 850 C CA . VAL A 1 108 ? 5.929 -13.283 -1.595 1.00 95.19 108 VAL A CA 1
ATOM 851 C C . VAL A 1 108 ? 5.684 -12.419 -0.361 1.00 95.19 108 VAL A C 1
ATOM 853 O O . VAL A 1 108 ? 4.554 -12.330 0.113 1.00 95.19 108 VAL A O 1
ATOM 856 N N . ILE A 1 109 ? 6.717 -11.725 0.124 1.00 94.25 109 ILE A N 1
ATOM 857 C CA . ILE A 1 109 ? 6.617 -10.831 1.283 1.00 94.25 109 ILE A CA 1
ATOM 858 C C . ILE A 1 109 ? 5.566 -9.744 1.027 1.00 94.25 109 ILE A C 1
ATOM 860 O O . ILE A 1 109 ? 4.687 -9.528 1.860 1.00 94.25 109 ILE A O 1
ATOM 864 N N . GLY A 1 110 ? 5.615 -9.097 -0.140 1.00 91.69 110 GLY A N 1
ATOM 865 C CA . GLY A 1 110 ? 4.646 -8.072 -0.523 1.00 91.69 110 GLY A CA 1
ATOM 866 C C . GLY A 1 110 ? 3.211 -8.600 -0.548 1.00 91.69 110 GLY A C 1
ATOM 867 O O . GLY A 1 110 ? 2.321 -7.984 0.037 1.00 91.69 110 GLY A O 1
ATOM 868 N N . ALA A 1 111 ? 2.986 -9.765 -1.158 1.00 93.75 111 ALA A N 1
ATOM 869 C CA . ALA A 1 111 ? 1.669 -10.392 -1.221 1.00 93.75 111 ALA A CA 1
ATOM 870 C C . ALA A 1 111 ? 1.125 -10.725 0.176 1.00 93.75 111 ALA A C 1
ATOM 872 O O . ALA A 1 111 ? -0.033 -10.441 0.469 1.00 93.75 111 ALA A O 1
ATOM 873 N N . VAL A 1 112 ? 1.968 -11.263 1.060 1.00 96.12 112 VAL A N 1
ATOM 874 C CA . VAL A 1 112 ? 1.602 -11.597 2.446 1.00 96.12 112 VAL A CA 1
ATOM 875 C C . VAL A 1 112 ? 1.191 -10.350 3.229 1.00 96.12 112 VAL A C 1
ATOM 877 O O . VAL A 1 112 ? 0.152 -10.361 3.890 1.00 96.12 112 VAL A O 1
ATOM 880 N N . PHE A 1 113 ? 1.952 -9.256 3.120 1.00 93.88 113 PHE A N 1
ATOM 881 C CA . PHE A 1 113 ? 1.592 -7.988 3.761 1.00 93.88 113 PHE A CA 1
ATOM 882 C C . PHE A 1 113 ? 0.256 -7.444 3.253 1.00 93.88 113 PHE A C 1
ATOM 884 O O . PHE A 1 113 ? -0.574 -7.012 4.054 1.00 93.88 113 PHE A O 1
ATOM 891 N N . VAL A 1 114 ? 0.031 -7.487 1.938 1.00 93.00 114 VAL A N 1
ATOM 892 C CA . VAL A 1 114 ? -1.221 -7.027 1.325 1.00 93.00 114 VAL A CA 1
ATOM 893 C C . VAL A 1 114 ? -2.405 -7.872 1.796 1.00 93.00 114 VAL A C 1
ATOM 895 O O . VAL A 1 114 ? -3.417 -7.310 2.211 1.00 93.00 114 VAL A O 1
ATOM 898 N N . VAL A 1 115 ? -2.278 -9.202 1.800 1.00 95.88 115 VAL A N 1
ATOM 899 C CA . VAL A 1 115 ? -3.339 -10.110 2.264 1.00 95.88 115 VAL A CA 1
ATOM 900 C C . VAL A 1 115 ? -3.673 -9.863 3.732 1.00 95.88 115 VAL A C 1
ATOM 902 O O . VAL A 1 115 ? -4.850 -9.709 4.053 1.00 95.88 115 VAL A O 1
ATOM 905 N N . MET A 1 116 ? -2.669 -9.750 4.605 1.00 95.94 116 MET A N 1
ATOM 906 C CA . MET A 1 116 ? -2.883 -9.448 6.024 1.00 95.94 116 MET A CA 1
ATOM 907 C C . MET A 1 116 ? -3.618 -8.114 6.207 1.00 95.94 116 MET A C 1
ATOM 909 O O . MET A 1 116 ? -4.602 -8.041 6.943 1.00 95.94 116 MET A O 1
ATOM 913 N N . LEU A 1 117 ? -3.165 -7.058 5.519 1.00 92.88 117 LEU A N 1
ATOM 914 C CA . LEU A 1 117 ? -3.758 -5.725 5.624 1.00 92.88 117 LEU A CA 1
ATOM 915 C C . LEU A 1 117 ? -5.221 -5.734 5.163 1.00 92.88 117 LEU A C 1
ATOM 917 O O . LEU A 1 117 ? -6.091 -5.211 5.861 1.00 92.88 117 LEU A O 1
ATOM 921 N N . ILE A 1 118 ? -5.500 -6.339 4.006 1.00 92.94 118 ILE A N 1
ATOM 922 C CA . ILE A 1 118 ? -6.855 -6.427 3.455 1.00 92.94 118 ILE A CA 1
ATOM 923 C C . ILE A 1 118 ? -7.747 -7.251 4.383 1.00 92.94 118 ILE A C 1
ATOM 925 O O . ILE A 1 118 ? -8.826 -6.787 4.747 1.00 92.94 118 ILE A O 1
ATOM 929 N N . ALA A 1 119 ? -7.297 -8.433 4.812 1.00 94.44 119 ALA A N 1
ATOM 930 C CA . ALA A 1 119 ? -8.069 -9.305 5.690 1.00 94.44 119 ALA A CA 1
ATOM 931 C C . ALA A 1 119 ? -8.423 -8.607 7.010 1.00 94.44 119 ALA A C 1
ATOM 933 O O . ALA A 1 119 ? -9.588 -8.608 7.405 1.00 94.44 119 ALA A O 1
ATOM 934 N N . ALA A 1 120 ? -7.455 -7.945 7.651 1.00 92.31 120 ALA A N 1
ATOM 935 C CA . ALA A 1 120 ? -7.683 -7.222 8.899 1.00 92.31 120 ALA A CA 1
ATOM 936 C C . ALA A 1 120 ? -8.719 -6.099 8.739 1.00 92.31 120 ALA A C 1
ATOM 938 O O . ALA A 1 120 ? -9.619 -5.980 9.566 1.00 92.31 120 ALA A O 1
ATOM 939 N N . ASN A 1 121 ? -8.643 -5.311 7.662 1.00 90.19 121 ASN A N 1
ATOM 940 C CA . ASN A 1 121 ? -9.590 -4.218 7.417 1.00 90.19 121 ASN A CA 1
ATOM 941 C C . ASN A 1 121 ? -10.993 -4.727 7.050 1.00 90.19 121 ASN A C 1
ATOM 943 O O . ASN A 1 121 ? -11.986 -4.170 7.519 1.00 90.19 121 ASN A O 1
ATOM 947 N N . LEU A 1 122 ? -11.092 -5.790 6.244 1.00 92.19 122 LEU A N 1
ATOM 948 C CA . LEU A 1 122 ? -12.378 -6.402 5.903 1.00 92.19 122 LEU A CA 1
ATOM 949 C C . LEU A 1 122 ? -13.067 -6.977 7.142 1.00 92.19 122 LEU A C 1
ATOM 951 O O . LEU A 1 122 ? -14.265 -6.766 7.322 1.00 92.19 122 LEU A O 1
ATOM 955 N N . LEU A 1 123 ? -12.313 -7.666 8.001 1.00 92.75 123 LEU A N 1
ATOM 956 C CA . LEU A 1 123 ? -12.827 -8.239 9.242 1.00 92.75 123 LEU A CA 1
ATOM 957 C C . LEU A 1 123 ? -13.210 -7.159 10.254 1.00 92.75 123 LEU A C 1
ATOM 959 O O . LEU A 1 123 ? -14.297 -7.241 10.814 1.00 92.75 123 LEU A O 1
ATOM 963 N N . LEU A 1 124 ? -12.385 -6.120 10.434 1.00 89.75 124 LEU A N 1
ATOM 964 C CA . LEU A 1 124 ? -12.735 -4.951 11.253 1.00 89.75 124 LEU A CA 1
ATOM 965 C C . LEU A 1 124 ? -14.069 -4.353 10.800 1.00 89.75 124 LEU A C 1
ATOM 967 O O . LEU A 1 124 ? -15.013 -4.284 11.579 1.00 89.75 124 LEU A O 1
ATOM 971 N N . GLY A 1 125 ? -14.195 -4.031 9.510 1.00 87.31 125 GLY A N 1
ATOM 972 C CA . GLY A 1 125 ? -15.430 -3.469 8.970 1.00 87.31 125 GLY A CA 1
ATOM 973 C C . GLY A 1 125 ? -16.622 -4.431 9.012 1.00 87.31 125 GLY A C 1
ATOM 974 O O . GLY A 1 125 ? -17.768 -3.983 9.031 1.00 87.31 125 GLY A O 1
ATOM 975 N N . TYR A 1 126 ? -16.398 -5.746 8.986 1.00 90.00 126 TYR A N 1
ATOM 976 C CA . TYR A 1 126 ? -17.452 -6.747 9.159 1.00 90.00 126 TYR A CA 1
ATOM 977 C C . TYR A 1 126 ? -17.953 -6.789 10.608 1.00 90.00 126 TYR A C 1
ATOM 979 O O . TYR A 1 126 ? -19.159 -6.695 10.839 1.00 90.00 126 TYR A O 1
ATOM 987 N N . TYR A 1 127 ? -17.046 -6.879 11.581 1.00 87.06 127 TYR A N 1
ATOM 988 C CA . TYR A 1 127 ? -17.406 -6.948 12.995 1.00 87.06 127 TYR A CA 1
ATOM 989 C C . TYR A 1 127 ? -17.978 -5.628 13.519 1.00 87.06 127 TYR A C 1
ATOM 991 O O . TYR A 1 127 ? -18.945 -5.659 14.274 1.00 87.06 127 TYR A O 1
ATOM 999 N N . ASP A 1 128 ? -17.483 -4.482 13.044 1.00 83.94 128 ASP A N 1
ATOM 1000 C CA . ASP A 1 128 ? -18.044 -3.168 13.383 1.00 83.94 128 ASP A CA 1
ATOM 1001 C C . ASP A 1 128 ? -19.507 -3.034 12.932 1.00 83.94 128 ASP A C 1
ATOM 1003 O O . ASP A 1 128 ? -20.338 -2.475 13.647 1.00 83.94 128 ASP A O 1
ATOM 1007 N N . ARG A 1 129 ? -19.847 -3.581 11.754 1.00 82.75 129 ARG A N 1
ATOM 1008 C CA . ARG A 1 129 ? -21.226 -3.599 11.235 1.00 82.75 129 ARG A CA 1
ATOM 1009 C C . ARG A 1 129 ? -22.120 -4.618 11.936 1.00 82.75 129 ARG A C 1
ATOM 1011 O O . ARG A 1 129 ? -23.333 -4.442 11.937 1.00 82.75 129 ARG A O 1
ATOM 1018 N N . SER A 1 130 ? -21.535 -5.665 12.510 1.00 73.75 130 SER A N 1
ATOM 1019 C CA . SER A 1 130 ? -22.271 -6.770 13.135 1.00 73.75 130 SER A CA 1
ATOM 1020 C C . SER A 1 130 ? -22.690 -6.489 14.584 1.00 73.75 130 SER A C 1
ATOM 1022 O O . SER A 1 130 ? -23.230 -7.389 15.211 1.00 73.75 130 SER A O 1
ATOM 1024 N N . GLY A 1 131 ? -22.441 -5.270 15.093 1.00 57.84 131 GLY A N 1
ATOM 1025 C CA . GLY A 1 131 ? -22.962 -4.687 16.339 1.00 57.84 131 GLY A CA 1
ATOM 1026 C C . GLY A 1 131 ? -23.342 -5.670 17.450 1.00 57.84 131 GLY A C 1
ATOM 1027 O O . GLY A 1 131 ? -24.459 -6.170 17.444 1.00 57.84 131 GLY A O 1
ATOM 1028 N N . ASP A 1 132 ? -22.441 -5.899 18.413 1.00 56.22 132 ASP A N 1
ATOM 1029 C CA . ASP A 1 132 ? -22.686 -6.669 19.654 1.00 56.22 132 ASP A CA 1
ATOM 1030 C C . ASP A 1 132 ? -23.366 -8.047 19.473 1.00 56.22 132 ASP A C 1
ATOM 1032 O O . ASP A 1 132 ? -23.943 -8.589 20.411 1.00 56.22 132 ASP A O 1
ATOM 1036 N N . ALA A 1 133 ? -23.275 -8.680 18.297 1.00 52.06 133 ALA A N 1
ATOM 1037 C CA . ALA A 1 133 ? -23.764 -10.049 18.087 1.00 52.06 133 ALA A CA 1
ATOM 1038 C C . ALA A 1 133 ? -22.849 -11.139 18.701 1.00 52.06 133 ALA A C 1
ATOM 1040 O O . ALA A 1 133 ? -22.829 -12.272 18.214 1.00 52.06 133 ALA A O 1
ATOM 1041 N N . GLN A 1 134 ? -22.077 -10.801 19.741 1.00 47.66 134 GLN A N 1
ATOM 1042 C CA . GLN A 1 134 ? -21.262 -11.727 20.535 1.00 47.66 134 GLN A CA 1
ATOM 1043 C C . GLN A 1 134 ? -21.420 -11.457 22.026 1.00 47.66 134 GLN A C 1
ATOM 1045 O O . GLN A 1 134 ? -21.199 -10.296 22.435 1.00 47.66 134 GLN A O 1
#

Organism: NCBI:txid1392998

Sequence (134 aa):
MKLWHKLTILWIAVALIHLVWGTAVILGGGTLEDAKAATYSLNALTIILISLSVFAMAKDKGWFQNDERTRKTAGIAFMYAYIITMVFLAMLLFVEHFKILQLTAIQVIGAVFVVMLIAANLLLGYYDRSGDAQ

Radius of gyration: 19.45 Å; chains: 1; bounding box: 39×48×51 Å

Secondary structure (DSSP, 8-state):
--HHHHHHHHHHHHHHHHHHHHHHHHHTT--HHHHHHHHHHHHHHHHHHHHHHHHHHHH-TTTS---HHHHHHHHHHHHHHHHHHHHHHHHHHHHHHTTSS---HHHHHHHHHHHHHHHHHHHHHHHHHTTT--